Protein AF-A0A182YC36-F1 (afdb_monomer_lite)

pLDDT: mean 75.92, std 13.76, range [46.06, 95.06]

Sequence (89 aa):
MEVARATLSRLPGLVQCLALAILIEQSGYALSSENLQMPNFLHELPSSVLFSNDTGNSQLVCQAYGGPQMIIQWILKDGSLVSSVPGLR

Organism: Anopheles stephensi (NCBI:txid30069)

Foldseek 3Di:
DPVVVVVLVPDDVVVNVVVVVVVVVVVVVVPPPVFFFDKDWPDDDDPDDDDDLPPPDDDDDTDIDGDDPDDDFDADPVGDTDPDDPPHD

InterPro domains:
  IPR013783 Immunoglobulin-like fold [G3DSA:2.60.40.10] (33-89)

Secondary structure (DSSP, 8-state):
--HHHHHHTTS-HHHHHHHHHHHHHHHHGGG--TT-EEEEEEEPPPS-----TTT-------EEEEESS-----B-TTSPBPSS-TT--

Radius of gyration: 26.9 Å; chains: 1; bounding box: 55×32×63 Å

Structure (mmCIF, N/CA/C/O backbone):
data_AF-A0A182YC36-F1
#
_entry.id   AF-A0A182YC36-F1
#
loop_
_atom_site.group_PDB
_atom_site.id
_atom_site.type_symbol
_atom_site.label_atom_id
_atom_site.label_alt_id
_atom_site.label_comp_id
_atom_site.label_asym_id
_atom_site.label_entity_id
_atom_site.label_seq_id
_atom_site.pdbx_PDB_ins_code
_atom_site.Cartn_x
_atom_site.Cartn_y
_atom_site.Cartn_z
_atom_site.occupancy
_atom_site.B_iso_or_equiv
_atom_site.auth_seq_id
_atom_site.auth_comp_id
_atom_site.auth_asym_id
_atom_site.auth_atom_id
_atom_site.pdbx_PDB_model_num
ATOM 1 N N . MET A 1 1 ? -19.317 -18.516 35.242 1.00 46.06 1 MET A N 1
ATOM 2 C CA . MET A 1 1 ? -19.821 -17.126 35.133 1.00 46.06 1 MET A CA 1
ATOM 3 C C . MET A 1 1 ? -21.324 -17.000 35.440 1.00 46.06 1 MET A C 1
ATOM 5 O O . MET A 1 1 ? -21.886 -15.933 35.243 1.00 46.06 1 MET A O 1
ATOM 9 N N . GLU A 1 2 ? -21.976 -18.035 35.986 1.00 47.88 2 GLU A N 1
ATOM 10 C CA . GLU A 1 2 ? -23.415 -18.015 36.309 1.00 47.88 2 GLU A CA 1
ATOM 11 C C . GLU A 1 2 ? -23.748 -17.230 37.595 1.00 47.88 2 GLU A C 1
ATOM 13 O O . GLU A 1 2 ? -24.783 -16.579 37.699 1.00 47.88 2 GLU A O 1
ATOM 18 N N . VAL A 1 3 ? -22.841 -17.262 38.580 1.00 48.09 3 VAL A N 1
ATOM 19 C CA . VAL A 1 3 ? -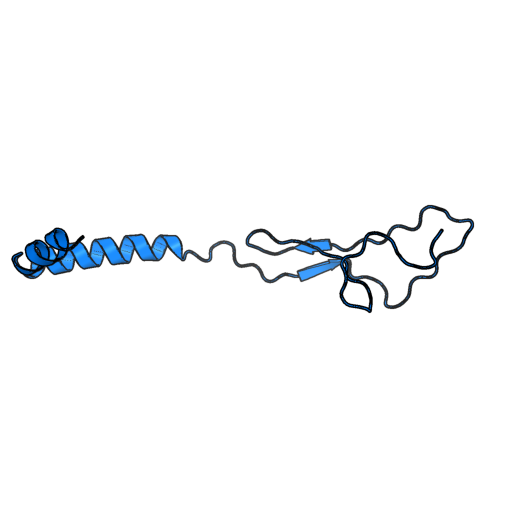23.096 -16.780 39.953 1.00 48.09 3 VAL A CA 1
ATOM 20 C C . VAL A 1 3 ? -23.284 -15.257 40.021 1.00 48.09 3 VAL A C 1
ATOM 22 O O . VAL A 1 3 ? -24.048 -14.767 40.845 1.00 48.09 3 VAL A O 1
ATOM 25 N N . ALA A 1 4 ? -22.663 -14.502 39.109 1.00 51.09 4 ALA A N 1
ATOM 26 C CA . ALA A 1 4 ? -22.778 -13.042 39.058 1.00 51.09 4 ALA A CA 1
ATOM 27 C C . ALA A 1 4 ? -24.142 -12.549 38.533 1.00 51.09 4 ALA A C 1
ATOM 29 O O . ALA A 1 4 ? -24.567 -11.443 38.860 1.00 51.09 4 ALA A O 1
ATOM 30 N N . ARG A 1 5 ? -24.855 -13.359 37.734 1.00 52.81 5 ARG A N 1
ATOM 31 C CA . ARG A 1 5 ? -26.181 -12.988 37.207 1.00 52.81 5 ARG A CA 1
ATOM 32 C C . ARG A 1 5 ? -27.274 -13.074 38.271 1.00 52.81 5 ARG A C 1
ATOM 34 O O . ARG A 1 5 ? -28.183 -12.252 38.268 1.00 52.81 5 ARG A O 1
ATOM 41 N N . ALA A 1 6 ? -27.173 -14.035 39.187 1.00 48.12 6 ALA A N 1
ATOM 42 C CA . ALA A 1 6 ? -28.199 -14.286 40.199 1.00 48.12 6 ALA A CA 1
ATOM 43 C C . ALA A 1 6 ? -28.169 -13.297 41.382 1.00 48.12 6 ALA A C 1
ATOM 45 O O . ALA A 1 6 ? -29.164 -13.154 42.093 1.00 48.12 6 ALA A O 1
ATOM 46 N N . THR A 1 7 ? -27.044 -12.613 41.613 1.00 55.16 7 THR A N 1
ATOM 47 C CA . THR A 1 7 ? -26.897 -11.632 42.701 1.00 55.16 7 THR A CA 1
ATOM 48 C C . THR A 1 7 ? -27.345 -10.228 42.299 1.00 55.16 7 THR A C 1
ATOM 50 O O . THR A 1 7 ? -27.824 -9.481 43.151 1.00 55.16 7 THR A O 1
ATOM 53 N N . LEU A 1 8 ? -27.270 -9.881 41.009 1.00 55.03 8 LEU A N 1
ATOM 54 C CA . LEU A 1 8 ? -27.648 -8.555 40.512 1.00 55.03 8 LEU A CA 1
ATOM 55 C C . LEU A 1 8 ? -29.161 -8.286 40.608 1.00 55.03 8 LEU A C 1
ATOM 57 O O . LEU A 1 8 ? -29.565 -7.161 40.873 1.00 55.03 8 LEU A O 1
ATOM 61 N N . SER A 1 9 ? -29.998 -9.318 40.443 1.00 58.06 9 SER A N 1
ATOM 62 C CA . SER A 1 9 ? -31.467 -9.206 40.423 1.00 58.06 9 SER A CA 1
ATOM 63 C C . SER A 1 9 ? -32.124 -9.078 41.805 1.00 58.06 9 SER A C 1
ATOM 65 O O . SER A 1 9 ? -33.347 -9.005 41.895 1.00 58.06 9 SER A O 1
ATOM 67 N N . ARG A 1 10 ? -31.338 -9.122 42.890 1.00 63.97 10 ARG A N 1
ATOM 68 C CA . ARG A 1 10 ? -31.819 -9.005 44.281 1.00 63.97 10 ARG A CA 1
ATOM 69 C C . ARG A 1 10 ? -31.557 -7.632 44.900 1.00 63.97 10 ARG A C 1
ATOM 71 O O . ARG A 1 10 ? -31.919 -7.411 46.053 1.00 63.97 10 ARG A O 1
ATOM 78 N N . LEU A 1 11 ? -30.910 -6.730 44.167 1.00 62.16 11 LEU A N 1
ATOM 79 C CA . LEU A 1 11 ? -30.591 -5.390 44.645 1.00 62.16 11 LEU A CA 1
ATOM 80 C C . LEU A 1 11 ? -31.792 -4.445 44.447 1.00 62.16 11 LEU A C 1
ATOM 82 O O . LEU A 1 11 ? -32.571 -4.633 43.511 1.00 62.16 11 LEU A O 1
ATOM 86 N N . PRO A 1 12 ? -31.968 -3.422 45.306 1.00 73.88 12 PRO A N 1
ATOM 87 C CA . PRO A 1 12 ? -32.997 -2.409 45.102 1.00 73.88 12 PRO A CA 1
ATOM 88 C C . PRO A 1 12 ? -32.815 -1.746 43.732 1.00 73.88 12 PRO A C 1
ATOM 90 O O . PRO A 1 12 ? -31.683 -1.464 43.336 1.00 73.88 12 PRO A O 1
ATOM 93 N N . GLY A 1 13 ? -33.914 -1.447 43.030 1.00 72.31 13 GLY A N 1
ATOM 94 C CA . GLY A 1 13 ? -33.874 -0.946 41.646 1.00 72.31 13 GLY A CA 1
ATOM 95 C C . GLY A 1 13 ? -32.965 0.274 41.438 1.00 72.31 13 GLY A C 1
ATOM 96 O O . GLY A 1 13 ? -32.331 0.398 40.397 1.00 72.31 13 GLY A O 1
ATOM 97 N N . LEU A 1 14 ? -32.806 1.118 42.463 1.00 70.31 14 LEU A N 1
ATOM 98 C CA . LEU A 1 14 ? -31.904 2.272 42.440 1.00 70.31 14 LEU A CA 1
ATOM 99 C C . LEU A 1 14 ? -30.421 1.862 42.343 1.00 70.31 14 LEU A C 1
ATOM 101 O O . LEU A 1 14 ? -29.666 2.464 41.586 1.00 70.31 14 LEU A O 1
ATOM 105 N N . VAL A 1 15 ? -30.011 0.795 43.036 1.00 79.62 15 VAL A N 1
ATOM 106 C CA . VAL A 1 15 ? -28.638 0.257 42.987 1.00 79.62 15 VAL A CA 1
ATOM 107 C C . VAL A 1 15 ? -28.356 -0.393 41.632 1.00 79.62 15 VAL A C 1
ATOM 109 O O . VAL A 1 15 ? -27.263 -0.241 41.090 1.00 79.62 15 VAL A O 1
ATOM 112 N N . GLN A 1 16 ? -29.351 -1.066 41.051 1.00 77.12 16 GLN A N 1
ATOM 113 C CA . GLN A 1 16 ? -29.229 -1.653 39.719 1.00 77.12 16 GLN A CA 1
ATOM 114 C C . GLN A 1 16 ? -29.113 -0.574 38.629 1.00 77.12 16 GLN A C 1
ATOM 116 O O . GLN A 1 16 ? -28.284 -0.706 37.731 1.00 77.12 16 GLN A O 1
ATOM 121 N N . CYS A 1 17 ? -29.865 0.526 38.744 1.00 77.75 17 CYS A N 1
ATOM 122 C CA . CYS A 1 17 ? -29.742 1.679 37.848 1.00 77.75 17 CYS A CA 1
ATOM 123 C C . CYS A 1 17 ? -28.376 2.367 37.957 1.00 77.75 17 CYS A C 1
ATOM 125 O O . CYS A 1 17 ? -27.786 2.697 36.932 1.00 77.75 17 CYS A O 1
ATOM 127 N N . LEU A 1 18 ? -27.845 2.545 39.172 1.00 81.75 18 LEU A N 1
ATOM 128 C CA . LEU A 1 18 ? -26.508 3.114 39.370 1.00 81.75 18 LEU A CA 1
ATOM 129 C C . LEU A 1 18 ? -25.419 2.218 38.768 1.00 81.75 18 LEU A C 1
ATOM 131 O O . LEU A 1 18 ? -24.541 2.714 38.069 1.00 81.75 18 LEU A O 1
ATOM 135 N N . ALA A 1 19 ? -25.502 0.900 38.971 1.00 80.88 19 ALA A N 1
ATOM 136 C CA . ALA A 1 19 ? -24.565 -0.047 38.371 1.00 80.88 19 ALA A CA 1
ATOM 137 C C . ALA A 1 19 ? -24.601 0.001 36.832 1.00 80.88 19 ALA A C 1
ATOM 139 O O . ALA A 1 19 ? -23.550 -0.000 36.193 1.00 80.88 19 ALA A O 1
ATOM 140 N N . LEU A 1 20 ? -25.798 0.095 36.240 1.00 78.81 20 LEU A N 1
ATOM 141 C CA . LEU A 1 20 ? -25.972 0.257 34.794 1.00 78.81 20 LEU A CA 1
ATOM 142 C C . LEU A 1 20 ? -25.405 1.591 34.290 1.00 78.81 20 LEU A C 1
ATOM 144 O O . LEU A 1 20 ? -24.697 1.591 33.289 1.00 78.81 20 LEU A O 1
ATOM 148 N N . ALA A 1 21 ? -25.647 2.703 34.987 1.00 79.31 21 ALA A N 1
ATOM 149 C CA . ALA A 1 21 ? -25.103 4.011 34.616 1.00 79.31 21 ALA A CA 1
ATOM 150 C C . ALA A 1 21 ? -23.563 4.016 34.619 1.00 79.31 21 ALA A C 1
ATOM 152 O O . ALA A 1 21 ? -22.948 4.464 33.656 1.00 79.31 21 ALA A O 1
ATOM 153 N N . ILE A 1 22 ? -22.939 3.426 35.645 1.00 77.44 22 ILE A N 1
ATOM 154 C CA . ILE A 1 22 ? -21.474 3.301 35.755 1.00 77.44 22 ILE A CA 1
ATOM 155 C C . ILE A 1 22 ? -20.888 2.424 34.630 1.00 77.44 22 ILE A C 1
ATOM 157 O O . ILE A 1 22 ? -19.793 2.692 34.133 1.00 77.44 22 ILE A O 1
ATOM 161 N N . LEU A 1 23 ? -21.597 1.368 34.218 1.00 69.38 23 LEU A N 1
ATOM 162 C CA . LEU A 1 23 ? -21.193 0.510 33.096 1.00 69.38 23 LEU A CA 1
ATOM 163 C C . LEU A 1 23 ? -21.292 1.239 31.746 1.00 69.38 23 LEU A C 1
ATOM 165 O O . LEU A 1 23 ? -20.418 1.066 30.897 1.00 69.38 23 LEU A 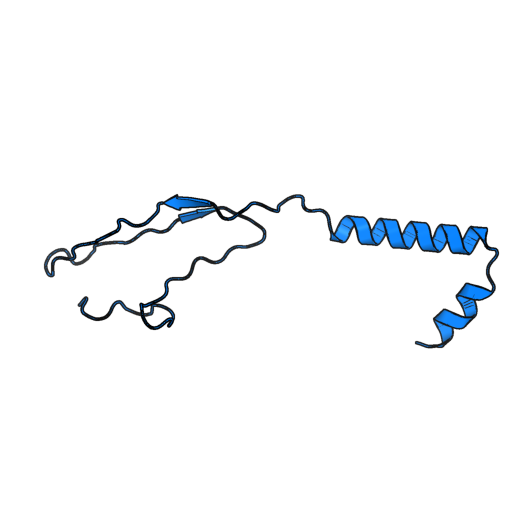O 1
ATOM 169 N N . ILE A 1 24 ? -22.327 2.064 31.555 1.00 69.25 24 ILE A N 1
ATOM 170 C CA . ILE A 1 24 ? -22.518 2.860 30.333 1.00 69.25 24 ILE A CA 1
ATOM 171 C C . ILE A 1 24 ? -21.418 3.922 30.210 1.00 69.25 24 ILE A C 1
ATOM 173 O O . ILE A 1 24 ? -20.800 4.026 29.150 1.00 69.25 24 ILE A O 1
ATOM 177 N N . GLU A 1 25 ? -21.110 4.639 31.292 1.00 63.50 25 GLU A N 1
ATOM 178 C CA . GLU A 1 25 ? -20.032 5.639 31.332 1.00 63.50 25 GLU A CA 1
ATOM 179 C C . GLU A 1 25 ? -18.687 5.033 30.898 1.00 63.50 25 GLU A C 1
ATOM 181 O O . GLU A 1 25 ? -18.029 5.564 30.007 1.00 63.50 25 GLU A O 1
ATOM 186 N N . GLN A 1 26 ? -18.313 3.860 31.425 1.00 58.56 26 GLN A N 1
ATOM 187 C CA . GLN A 1 26 ? -17.060 3.184 31.052 1.00 58.56 26 GLN A CA 1
ATOM 188 C C . GLN A 1 26 ? -17.005 2.745 29.580 1.00 58.56 26 GLN A C 1
ATOM 190 O O . GLN A 1 26 ? -15.926 2.737 28.988 1.00 58.56 26 GLN A O 1
ATOM 195 N N . SER A 1 27 ? -18.145 2.406 28.970 1.00 56.41 27 SER A N 1
ATOM 196 C CA . SER A 1 27 ? -18.204 2.049 27.545 1.00 56.41 27 SER A CA 1
ATOM 197 C C . SER A 1 27 ? -18.082 3.259 26.610 1.00 56.41 27 SER A C 1
ATOM 199 O O . SER A 1 27 ? -17.559 3.124 25.503 1.00 56.41 27 SER A O 1
ATOM 201 N N . GLY A 1 28 ? -18.496 4.447 27.067 1.00 55.69 28 GLY A N 1
ATOM 202 C CA . GLY A 1 28 ? -18.426 5.689 26.294 1.00 55.69 28 GLY A CA 1
ATOM 203 C C . GLY A 1 28 ? -16.993 6.154 26.020 1.00 55.69 28 GLY A C 1
ATOM 204 O O . GLY A 1 28 ? -16.707 6.637 24.927 1.00 55.69 28 GLY A O 1
ATOM 205 N N . TYR A 1 29 ? -16.069 5.935 26.962 1.00 54.50 29 TYR A N 1
ATOM 206 C CA . TYR A 1 29 ? -14.650 6.290 26.798 1.00 54.50 29 TYR A CA 1
ATOM 207 C C . TYR A 1 29 ? -13.882 5.361 25.848 1.00 54.50 29 TYR A C 1
ATOM 209 O O . TYR A 1 29 ? -12.854 5.756 25.311 1.00 54.50 29 TYR A O 1
ATOM 217 N N . ALA A 1 30 ? -14.358 4.134 25.616 1.00 53.97 30 ALA A N 1
ATOM 218 C CA . ALA A 1 30 ? -13.723 3.209 24.673 1.00 53.97 30 ALA A CA 1
ATOM 219 C C . ALA A 1 30 ? -14.056 3.530 23.201 1.00 53.97 30 ALA A C 1
ATOM 221 O O . ALA A 1 30 ? -13.398 3.019 22.297 1.00 53.97 30 ALA A O 1
ATOM 222 N N . LEU A 1 31 ? -15.065 4.377 22.960 1.00 54.28 31 LEU A N 1
ATOM 223 C CA . LEU A 1 31 ? -15.494 4.840 21.637 1.00 54.28 31 LEU A CA 1
ATOM 224 C C . LEU A 1 31 ? -15.252 6.345 21.440 1.00 54.28 31 LEU A C 1
ATOM 226 O O . LEU A 1 31 ? -15.910 6.967 20.602 1.00 54.28 31 LEU A O 1
ATOM 230 N N . SER A 1 32 ? -14.326 6.961 22.185 1.00 56.72 32 SER A N 1
ATOM 231 C CA . SER A 1 32 ? -13.914 8.332 21.889 1.00 56.72 32 SER A CA 1
ATOM 232 C C . SER A 1 32 ? -13.131 8.359 20.570 1.00 56.72 32 SER A C 1
ATOM 234 O O . SER A 1 32 ? -11.943 8.062 20.469 1.00 56.72 32 SER A O 1
ATOM 236 N N . SER A 1 33 ? -13.855 8.724 19.514 1.00 63.16 33 SER A N 1
ATOM 237 C CA . SER A 1 33 ? -13.393 9.025 18.158 1.00 63.16 33 SER A CA 1
ATOM 238 C C . SER A 1 33 ? -12.530 10.304 18.111 1.00 63.16 33 SER A C 1
ATOM 240 O O . SER A 1 33 ? -12.713 11.152 17.242 1.00 63.16 33 SER A O 1
ATOM 242 N N . GLU A 1 34 ? -11.598 10.508 19.041 1.00 62.81 34 GLU A N 1
ATOM 243 C CA . GLU A 1 34 ? -10.799 11.747 19.085 1.00 62.81 34 GLU A CA 1
ATOM 244 C C . GLU A 1 34 ? -9.689 11.801 18.020 1.00 62.81 34 GLU A C 1
ATOM 246 O O . GLU A 1 34 ? -9.068 12.841 17.835 1.00 62.81 34 GLU A O 1
ATOM 251 N N . ASN A 1 35 ? -9.456 10.717 17.270 1.00 66.56 35 ASN A N 1
ATOM 252 C CA . ASN A 1 35 ? -8.423 10.661 16.225 1.00 66.56 35 ASN A CA 1
ATOM 253 C C . ASN A 1 35 ? -8.861 9.932 14.941 1.00 66.56 35 ASN A C 1
ATOM 255 O O . ASN A 1 35 ? -8.025 9.409 14.202 1.00 66.56 35 ASN A O 1
ATOM 259 N N . LEU A 1 36 ? -10.169 9.877 14.656 1.00 80.69 36 LEU A N 1
ATOM 260 C CA . LEU A 1 36 ? -10.641 9.375 13.363 1.00 80.69 36 LEU A CA 1
ATOM 261 C C . LEU A 1 36 ? -10.406 10.447 12.297 1.00 80.69 36 LEU A C 1
ATOM 263 O O . LEU A 1 36 ? -11.182 11.391 12.153 1.00 80.69 36 LEU A O 1
ATOM 267 N N . GLN A 1 37 ? -9.320 10.295 11.549 1.00 86.88 37 GLN A N 1
ATOM 268 C CA . GLN A 1 37 ? -9.016 11.120 10.387 1.00 86.88 37 GLN A CA 1
ATOM 269 C C . GLN A 1 37 ? -9.038 10.240 9.148 1.00 86.88 37 GLN A C 1
ATOM 271 O O . GLN A 1 37 ? -8.320 9.242 9.070 1.00 86.88 37 GLN A O 1
ATOM 276 N N . MET A 1 38 ? -9.855 10.628 8.170 1.00 87.00 38 MET A N 1
ATOM 277 C CA . MET A 1 38 ? -9.886 9.955 6.878 1.00 87.00 38 MET A CA 1
ATOM 278 C C . MET A 1 38 ? -8.488 9.997 6.242 1.00 87.00 38 MET A C 1
ATOM 280 O O . MET A 1 38 ? -7.872 11.068 6.240 1.00 87.00 38 MET A O 1
ATOM 284 N N . PRO A 1 39 ? -8.007 8.879 5.668 1.00 89.19 39 PRO A N 1
ATOM 285 C CA . PRO A 1 39 ? -6.793 8.877 4.874 1.00 89.19 39 PRO A CA 1
ATOM 286 C C . PRO A 1 39 ? -6.885 9.900 3.744 1.00 89.19 39 PRO A C 1
ATOM 288 O O . PRO A 1 39 ? -7.780 9.835 2.904 1.00 89.19 39 PRO A O 1
ATOM 291 N N . ASN A 1 40 ? -5.957 10.843 3.730 1.00 90.00 40 ASN A N 1
ATOM 292 C CA . ASN A 1 40 ? -5.837 11.852 2.691 1.00 90.00 40 ASN A CA 1
ATOM 293 C C . ASN A 1 40 ? -4.424 11.805 2.118 1.00 90.00 40 ASN A C 1
ATOM 295 O O . ASN A 1 40 ? -3.441 11.806 2.865 1.00 90.00 40 ASN A O 1
ATOM 299 N N . PHE A 1 41 ? -4.324 11.761 0.792 1.00 90.38 41 PHE A N 1
ATOM 300 C CA . PHE A 1 41 ? -3.041 11.756 0.104 1.00 90.38 41 PHE A CA 1
ATOM 301 C C . PHE A 1 41 ? -2.419 13.153 0.136 1.00 90.38 41 PHE A C 1
ATOM 303 O O . PHE A 1 41 ? -3.047 14.145 -0.220 1.00 90.38 41 PHE A O 1
ATOM 310 N N . LEU A 1 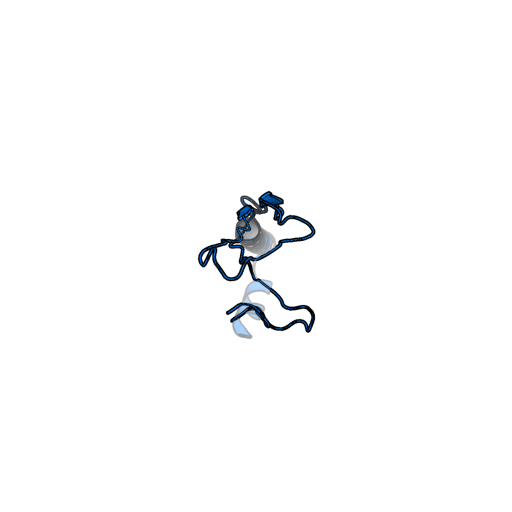42 ? -1.169 13.217 0.584 1.00 89.62 42 LEU A N 1
ATOM 311 C CA . LEU A 1 42 ? -0.325 14.411 0.507 1.00 89.62 42 LEU A CA 1
ATOM 312 C C . LEU A 1 42 ? 0.468 14.425 -0.794 1.00 89.62 42 LEU A C 1
ATOM 314 O O . LEU A 1 42 ? 0.687 15.477 -1.388 1.00 89.62 42 LEU A O 1
ATOM 318 N N . HIS A 1 43 ? 0.917 13.245 -1.217 1.00 87.56 43 HIS A N 1
ATOM 319 C CA . HIS A 1 43 ? 1.645 13.070 -2.458 1.00 87.56 43 HIS A CA 1
ATOM 320 C C . HIS A 1 43 ? 1.105 11.851 -3.195 1.00 87.56 43 HIS A C 1
ATOM 322 O O . HIS A 1 43 ? 1.281 10.709 -2.753 1.00 87.56 43 HIS A O 1
ATOM 328 N N . GLU A 1 44 ? 0.420 12.134 -4.298 1.00 83.25 44 GLU A N 1
ATOM 329 C CA . GLU A 1 44 ? -0.072 11.145 -5.246 1.00 83.25 44 GLU A CA 1
ATOM 330 C C . GLU A 1 44 ? 0.980 10.860 -6.314 1.00 83.25 44 GLU A C 1
ATOM 332 O O . GLU A 1 44 ? 1.830 11.694 -6.634 1.00 83.25 44 GLU A O 1
ATOM 337 N N . LEU A 1 45 ? 0.901 9.667 -6.892 1.00 83.25 45 LEU A N 1
ATOM 338 C CA . LEU A 1 45 ? 1.760 9.287 -8.001 1.00 83.25 45 LEU A CA 1
ATOM 339 C C . LEU A 1 45 ? 1.257 9.901 -9.303 1.00 83.25 45 LEU A C 1
ATOM 341 O O . LEU A 1 45 ? 0.046 9.981 -9.518 1.00 83.25 45 LEU A O 1
ATOM 345 N N . PRO A 1 46 ? 2.162 10.255 -10.225 1.00 84.88 46 PRO A N 1
ATOM 346 C CA . PRO A 1 46 ? 1.758 10.575 -11.581 1.00 84.88 46 PRO A CA 1
ATOM 347 C C . PRO A 1 46 ? 1.148 9.337 -12.257 1.00 84.88 46 PRO A C 1
ATOM 349 O O . PRO A 1 46 ? 1.520 8.196 -11.980 1.00 84.88 46 PRO A O 1
ATOM 352 N N . SER A 1 47 ? 0.237 9.571 -13.201 1.00 86.06 47 SER A N 1
ATOM 353 C CA . SER A 1 47 ? -0.463 8.513 -13.945 1.00 86.06 47 SER A CA 1
ATOM 354 C C . SER A 1 47 ? 0.457 7.649 -14.813 1.00 86.06 47 SER A C 1
ATOM 356 O O . SER A 1 47 ? 0.090 6.541 -15.199 1.00 86.06 47 SER A O 1
ATOM 358 N N . SER A 1 48 ? 1.653 8.147 -15.129 1.00 85.31 48 SER A N 1
ATOM 359 C CA . SER A 1 48 ? 2.704 7.402 -15.812 1.00 85.31 48 SER A CA 1
ATOM 360 C C . SER A 1 48 ? 4.072 7.859 -15.318 1.00 85.31 48 SER A C 1
ATOM 362 O O . SER A 1 48 ? 4.288 9.040 -15.049 1.00 85.31 48 SER A O 1
ATOM 364 N N . VAL A 1 49 ? 4.994 6.908 -15.198 1.00 81.62 49 VAL A N 1
ATOM 365 C CA . VAL A 1 49 ? 6.386 7.151 -14.819 1.00 81.62 49 VAL A CA 1
ATOM 366 C C . VAL A 1 49 ? 7.258 6.464 -15.853 1.00 81.62 49 VAL A C 1
ATOM 368 O O . VAL A 1 49 ? 7.037 5.298 -16.179 1.00 81.62 49 VAL A O 1
ATOM 371 N N . LEU A 1 50 ? 8.246 7.189 -16.368 1.00 80.56 50 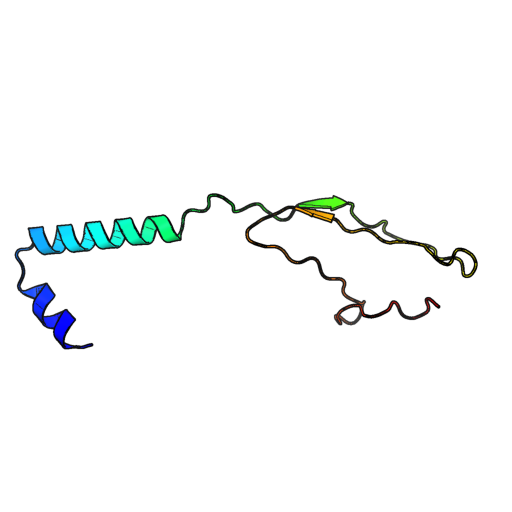LEU A N 1
ATOM 372 C CA . LEU A 1 50 ? 9.246 6.649 -17.276 1.00 80.56 50 LEU A CA 1
ATOM 373 C C . LEU A 1 50 ? 10.548 6.450 -16.511 1.00 80.56 50 LEU A C 1
ATOM 375 O O . LEU A 1 50 ? 11.072 7.385 -15.908 1.00 80.56 50 LEU A O 1
ATOM 379 N N . PHE A 1 51 ? 11.063 5.229 -16.560 1.00 77.38 51 PHE A N 1
ATOM 380 C CA . PHE A 1 51 ? 12.357 4.876 -15.999 1.00 77.38 51 PHE A CA 1
ATOM 381 C C . PHE A 1 51 ? 13.361 4.748 -17.140 1.00 77.38 51 PHE A C 1
ATOM 383 O O . PHE A 1 51 ? 13.095 4.060 -18.127 1.00 77.38 51 PHE A O 1
ATOM 390 N N . SER A 1 52 ? 14.509 5.4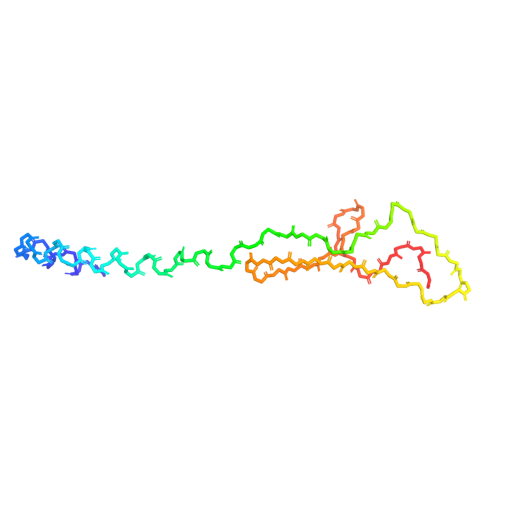11 -17.013 1.00 74.94 52 SER A N 1
ATOM 391 C CA . SER A 1 52 ? 15.650 5.175 -17.896 1.00 74.94 52 SER A CA 1
ATOM 392 C C . SER A 1 52 ? 16.619 4.204 -17.228 1.00 74.94 52 SER A C 1
ATOM 394 O O . SER A 1 52 ? 16.839 4.277 -16.018 1.00 74.94 52 SER A O 1
ATOM 396 N N . ASN A 1 53 ? 17.222 3.317 -18.025 1.00 71.88 53 ASN A N 1
ATOM 397 C CA . ASN A 1 53 ? 18.208 2.343 -17.548 1.00 71.88 53 ASN A CA 1
ATOM 398 C C . ASN A 1 53 ? 19.460 3.013 -16.953 1.00 71.88 53 ASN A C 1
ATOM 400 O O . ASN A 1 53 ? 20.139 2.408 -16.132 1.00 71.88 53 ASN A O 1
ATOM 404 N N . ASP A 1 54 ? 19.746 4.259 -17.340 1.00 70.56 54 ASP A N 1
ATOM 405 C CA . ASP A 1 54 ? 20.978 4.957 -16.958 1.00 70.56 54 ASP A CA 1
ATOM 406 C C . ASP A 1 54 ? 20.842 5.764 -15.657 1.00 70.56 54 ASP A C 1
ATOM 408 O O . ASP A 1 54 ? 21.839 6.208 -15.092 1.00 70.56 54 ASP A O 1
ATOM 412 N N . THR A 1 55 ? 19.615 6.009 -15.179 1.00 64.88 55 THR A N 1
ATOM 413 C CA . THR A 1 55 ? 19.380 6.955 -14.072 1.00 64.88 55 THR A CA 1
ATOM 414 C C . THR A 1 55 ? 19.462 6.292 -12.699 1.00 64.88 55 THR A C 1
ATOM 416 O O . THR A 1 55 ? 19.653 7.002 -11.718 1.00 64.88 55 THR A O 1
ATOM 419 N N . GLY A 1 56 ? 19.351 4.957 -12.624 1.00 61.50 56 GLY A N 1
ATOM 420 C CA . GLY A 1 56 ? 19.643 4.096 -11.463 1.00 61.50 56 GLY A CA 1
ATOM 421 C C . GLY A 1 56 ? 18.896 4.375 -10.147 1.00 61.50 56 GLY A C 1
ATOM 422 O O . GLY A 1 56 ? 18.936 3.549 -9.244 1.00 61.50 56 GLY A O 1
ATOM 423 N N . ASN A 1 57 ? 18.234 5.524 -10.002 1.00 63.75 57 ASN A N 1
ATOM 424 C CA . ASN A 1 57 ? 17.745 6.022 -8.722 1.00 63.75 57 ASN A CA 1
ATOM 425 C C . ASN A 1 57 ? 16.500 6.907 -8.885 1.00 63.75 57 ASN A C 1
ATOM 427 O O . ASN A 1 57 ? 16.418 8.023 -8.371 1.00 63.75 57 ASN A O 1
ATOM 431 N N . SER A 1 58 ? 15.523 6.427 -9.652 1.00 74.25 58 SER A N 1
ATOM 432 C CA . SER A 1 58 ? 14.199 7.047 -9.697 1.00 74.25 58 SER A CA 1
ATOM 433 C C . SER A 1 58 ? 13.381 6.554 -8.505 1.00 74.25 58 SER A C 1
ATOM 435 O O . SER A 1 58 ? 13.018 5.382 -8.436 1.00 74.25 58 SER A O 1
ATOM 437 N N . GLN A 1 59 ? 13.089 7.450 -7.564 1.00 79.88 59 GLN A N 1
ATOM 438 C CA . GLN A 1 59 ? 12.281 7.140 -6.388 1.00 79.88 59 GLN A CA 1
ATOM 439 C C . GLN A 1 59 ? 10.816 7.519 -6.618 1.00 79.88 59 GLN A C 1
ATOM 441 O O . GLN A 1 59 ? 10.512 8.629 -7.051 1.00 79.88 59 GLN A O 1
ATOM 446 N N . LEU A 1 60 ? 9.907 6.609 -6.271 1.00 85.19 60 LEU A N 1
ATOM 447 C CA . LEU A 1 60 ? 8.481 6.895 -6.159 1.00 85.19 60 LEU A CA 1
ATOM 448 C C . LEU A 1 60 ? 8.122 7.141 -4.701 1.00 85.19 60 LEU A C 1
ATOM 450 O O . LEU A 1 60 ? 8.503 6.377 -3.815 1.00 85.19 60 LEU A O 1
ATOM 454 N N . VAL A 1 61 ? 7.383 8.216 -4.461 1.00 87.00 61 VAL A N 1
ATOM 455 C CA . VAL A 1 61 ? 6.955 8.614 -3.124 1.00 87.00 61 VAL A CA 1
ATOM 456 C C . VAL A 1 61 ? 5.433 8.561 -3.086 1.00 87.00 61 VAL A C 1
ATOM 458 O O . VAL A 1 61 ? 4.766 9.044 -3.992 1.00 87.00 61 VAL A O 1
ATOM 461 N N . CYS A 1 62 ? 4.882 7.958 -2.038 1.00 89.75 62 CYS A N 1
ATOM 462 C CA . CYS A 1 62 ? 3.464 8.038 -1.710 1.00 89.75 62 CYS A CA 1
ATOM 463 C C . CYS A 1 62 ? 3.371 8.399 -0.233 1.00 89.75 62 CYS A C 1
ATOM 465 O O . CYS A 1 62 ? 3.975 7.735 0.612 1.00 89.75 62 CYS A O 1
ATOM 467 N N . GLN A 1 63 ? 2.667 9.485 0.066 1.00 91.81 63 GLN A N 1
ATOM 468 C CA . GLN A 1 63 ? 2.492 9.977 1.427 1.00 91.81 63 GLN A CA 1
ATOM 469 C C . GLN A 1 63 ? 1.018 10.248 1.660 1.00 91.81 63 GLN A C 1
ATOM 471 O O . GLN A 1 63 ? 0.356 10.872 0.830 1.00 91.81 63 GLN A O 1
ATOM 476 N N . ALA A 1 64 ? 0.522 9.801 2.804 1.00 90.81 64 ALA A N 1
ATOM 477 C CA . ALA A 1 64 ? -0.841 10.033 3.236 1.00 90.81 64 ALA A CA 1
ATOM 478 C C . ALA A 1 64 ? -0.867 10.239 4.753 1.00 90.81 64 ALA A C 1
ATOM 480 O O . ALA A 1 64 ? 0.031 9.777 5.459 1.00 90.81 64 ALA A O 1
ATOM 481 N N . TYR A 1 65 ? -1.889 10.935 5.237 1.00 90.19 65 TYR A N 1
ATOM 482 C CA . TYR A 1 65 ? -2.143 11.138 6.661 1.00 90.19 65 TYR A CA 1
ATOM 483 C C . TYR A 1 65 ? -3.560 10.690 7.007 1.00 90.19 65 TYR A C 1
ATOM 485 O O . TYR A 1 65 ? -4.453 10.737 6.164 1.00 90.19 65 TYR A O 1
ATOM 493 N N . GLY A 1 66 ? -3.759 10.241 8.238 1.00 88.69 66 GLY A N 1
ATOM 494 C CA . GLY A 1 66 ? -5.011 9.668 8.708 1.00 88.69 66 GLY A CA 1
ATOM 495 C C . GLY A 1 66 ? -4.790 8.891 10.001 1.00 88.69 66 GLY A C 1
ATOM 496 O O . GLY A 1 66 ? -3.654 8.682 10.434 1.00 88.69 66 GLY A O 1
ATOM 497 N N . GLY A 1 67 ? -5.879 8.459 10.625 1.00 85.69 67 GLY A N 1
ATOM 498 C CA . GLY A 1 67 ? -5.824 7.769 11.907 1.00 85.69 67 GLY A CA 1
ATOM 499 C C . GLY A 1 67 ? -7.093 6.969 12.197 1.00 85.69 67 GLY A C 1
ATOM 500 O O . GLY A 1 67 ? -8.143 7.262 11.617 1.00 85.69 67 GLY A O 1
ATOM 501 N N . PRO A 1 68 ? -7.023 5.972 13.099 1.00 80.31 68 PRO A N 1
ATOM 502 C CA . PRO A 1 68 ? -5.848 5.532 13.867 1.00 80.31 68 PRO A CA 1
ATOM 503 C C . PRO A 1 68 ? -4.883 4.677 13.016 1.00 80.31 68 PRO A C 1
ATOM 505 O O . PRO A 1 68 ? -5.251 4.300 11.912 1.00 80.31 68 PRO A O 1
ATOM 508 N N . GLN A 1 69 ? -3.650 4.434 13.506 1.00 82.69 69 GLN A N 1
ATOM 509 C CA . GLN A 1 69 ? -2.496 3.813 12.805 1.00 82.69 69 GLN A CA 1
ATOM 510 C C . GLN A 1 69 ? -2.763 3.302 11.376 1.00 82.69 69 GLN A C 1
ATOM 512 O O . GLN A 1 69 ? -3.364 2.249 11.172 1.00 8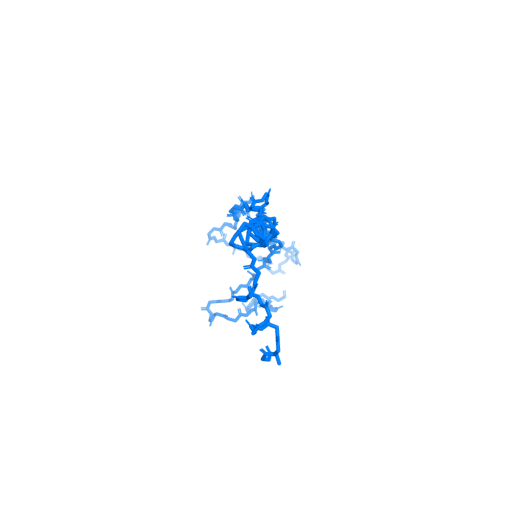2.69 69 GLN A O 1
ATOM 517 N N . MET A 1 70 ? -2.245 4.031 10.389 1.00 84.50 70 MET A N 1
ATOM 518 C CA . MET A 1 70 ? -2.408 3.704 8.975 1.00 84.50 70 MET A CA 1
ATOM 519 C C . MET A 1 70 ? -1.191 2.979 8.395 1.00 84.50 70 MET A C 1
ATOM 521 O O . MET A 1 70 ? -0.061 3.162 8.849 1.00 84.50 70 MET A O 1
ATOM 525 N N . ILE A 1 71 ? -1.425 2.191 7.348 1.00 89.00 71 ILE A N 1
ATOM 526 C CA . ILE A 1 71 ? -0.389 1.455 6.619 1.00 89.00 71 ILE A CA 1
ATOM 527 C C . ILE A 1 71 ? -0.493 1.837 5.143 1.00 89.00 71 ILE A C 1
ATOM 529 O O . ILE A 1 71 ? -1.575 1.786 4.563 1.00 89.00 71 ILE A O 1
ATOM 533 N N . ILE A 1 72 ? 0.635 2.203 4.534 1.00 90.38 72 ILE A N 1
ATOM 534 C CA . ILE A 1 72 ? 0.743 2.435 3.090 1.00 90.38 72 ILE A CA 1
ATOM 535 C C . ILE A 1 72 ? 1.326 1.169 2.461 1.00 90.38 72 ILE A C 1
ATOM 537 O O . ILE A 1 72 ? 2.385 0.700 2.880 1.00 90.38 72 ILE A O 1
ATOM 541 N N . GLN A 1 73 ? 0.633 0.607 1.471 1.00 92.25 73 GLN A N 1
ATOM 542 C CA . GLN A 1 73 ? 1.053 -0.601 0.761 1.00 92.25 73 GLN A CA 1
ATOM 543 C C . GLN A 1 73 ? 1.047 -0.370 -0.746 1.00 92.25 73 GLN A C 1
ATOM 545 O O . GLN A 1 73 ? 0.172 0.305 -1.284 1.00 92.25 73 GLN A O 1
ATOM 550 N N . TRP A 1 74 ? 2.022 -0.974 -1.417 1.00 90.50 74 TRP A N 1
ATOM 551 C CA . TRP A 1 74 ? 2.142 -0.970 -2.867 1.00 90.50 74 TRP A CA 1
ATOM 552 C C . TRP A 1 74 ? 1.672 -2.308 -3.415 1.00 90.50 74 TRP A C 1
ATOM 554 O O . TRP A 1 74 ? 2.080 -3.360 -2.916 1.00 90.50 74 TRP A O 1
ATOM 564 N N . ILE A 1 75 ? 0.823 -2.262 -4.438 1.00 93.50 75 ILE A N 1
ATOM 565 C CA . ILE A 1 75 ? 0.166 -3.442 -4.998 1.00 93.50 75 ILE A CA 1
ATOM 566 C C . ILE A 1 75 ? 0.426 -3.484 -6.508 1.00 93.50 75 ILE A C 1
ATOM 568 O O . ILE A 1 75 ? 0.300 -2.468 -7.196 1.00 93.50 75 ILE A O 1
ATOM 572 N N . LEU A 1 76 ? 0.820 -4.651 -7.019 1.00 90.94 76 LEU A N 1
ATOM 573 C CA . LEU A 1 76 ? 0.986 -4.909 -8.450 1.00 90.94 76 LEU A CA 1
ATOM 574 C C . LEU A 1 76 ? -0.374 -5.069 -9.143 1.00 90.94 76 LEU A C 1
ATOM 576 O O . LEU A 1 76 ? -1.413 -5.257 -8.515 1.00 90.94 76 LEU A O 1
ATOM 580 N N . LYS A 1 77 ? -0.378 -5.047 -10.480 1.00 90.12 77 LYS A N 1
ATOM 581 C CA . LYS A 1 77 ? -1.607 -5.208 -11.280 1.00 90.12 77 LYS A CA 1
ATOM 582 C C . LYS A 1 77 ? -2.351 -6.526 -11.002 1.00 90.12 77 LYS A C 1
ATOM 584 O O . LYS A 1 77 ? -3.557 -6.597 -11.213 1.00 90.12 77 LYS A O 1
ATOM 589 N N . ASP A 1 78 ? -1.638 -7.555 -10.558 1.00 93.00 78 ASP A N 1
ATOM 590 C CA . ASP A 1 78 ? -2.189 -8.865 -10.199 1.00 93.00 78 ASP A CA 1
ATOM 591 C C . ASP A 1 78 ? -2.752 -8.934 -8.765 1.00 93.00 78 ASP A C 1
ATOM 593 O O . ASP A 1 78 ? -3.317 -9.957 -8.385 1.00 93.00 78 ASP A O 1
ATOM 597 N N . GLY A 1 79 ? -2.628 -7.859 -7.979 1.00 93.94 79 GLY A N 1
ATOM 598 C CA . GLY A 1 79 ? -3.096 -7.779 -6.595 1.00 93.94 79 GLY A CA 1
ATOM 599 C C . GLY A 1 79 ? -2.067 -8.203 -5.542 1.00 93.94 79 GLY A C 1
ATOM 600 O O . GLY A 1 79 ? -2.369 -8.144 -4.350 1.00 93.94 79 GLY A O 1
ATOM 601 N N . SER A 1 80 ? -0.861 -8.616 -5.936 1.00 95.06 80 SER A N 1
ATOM 602 C CA . SER A 1 80 ? 0.200 -8.986 -4.993 1.00 95.06 80 SER A CA 1
ATOM 603 C C . SER A 1 80 ? 0.922 -7.766 -4.406 1.00 95.06 80 SER A C 1
ATOM 605 O O . SER A 1 80 ? 0.947 -6.687 -5.002 1.00 95.06 80 SER A O 1
ATOM 607 N N . LEU A 1 81 ? 1.524 -7.928 -3.222 1.00 94.75 81 LEU A N 1
ATOM 608 C CA . LEU A 1 81 ? 2.352 -6.886 -2.610 1.00 94.75 81 LEU A CA 1
ATOM 609 C C . LEU A 1 81 ? 3.653 -6.702 -3.399 1.00 94.75 81 LEU A C 1
ATOM 611 O O . LEU A 1 81 ? 4.339 -7.672 -3.721 1.00 94.75 81 LEU A O 1
ATOM 615 N N . VAL A 1 82 ? 4.015 -5.447 -3.664 1.00 91.94 82 VAL A N 1
ATOM 616 C CA . VAL A 1 82 ? 5.244 -5.111 -4.389 1.00 91.94 82 VAL A CA 1
ATOM 617 C C . VAL A 1 82 ? 6.466 -5.458 -3.538 1.00 91.94 82 VAL A C 1
ATOM 619 O O . VAL A 1 82 ? 6.699 -4.860 -2.490 1.00 91.94 82 VAL A O 1
ATOM 622 N N . SER A 1 83 ? 7.280 -6.388 -4.029 1.00 89.44 83 SER A N 1
ATOM 623 C CA . SER A 1 83 ? 8.657 -6.627 -3.571 1.00 89.44 83 SER A CA 1
ATOM 624 C C . SER A 1 83 ? 9.685 -6.074 -4.563 1.00 89.44 83 SER A C 1
ATOM 626 O O . SER A 1 83 ? 10.738 -5.580 -4.169 1.00 89.44 83 SER A O 1
ATOM 628 N N . SER A 1 84 ? 9.351 -6.114 -5.853 1.00 84.06 84 SER A N 1
ATOM 629 C CA . SER A 1 84 ? 10.066 -5.484 -6.958 1.00 84.06 84 SER A CA 1
ATOM 630 C C . SER A 1 84 ? 9.076 -5.123 -8.067 1.00 84.06 84 SER A C 1
ATOM 632 O O . SER A 1 84 ? 7.974 -5.672 -8.139 1.00 84.06 84 SER A O 1
ATOM 634 N N . VAL A 1 85 ? 9.450 -4.179 -8.930 1.00 81.00 85 VAL A N 1
ATOM 635 C CA . VAL A 1 85 ? 8.652 -3.832 -10.111 1.00 81.00 85 VAL A CA 1
ATOM 636 C C . VAL A 1 85 ? 9.153 -4.669 -11.291 1.00 81.00 85 VAL A C 1
ATOM 638 O O . VAL A 1 85 ? 10.310 -4.508 -11.690 1.00 81.00 85 VAL A O 1
ATOM 641 N N . PRO A 1 86 ? 8.323 -5.552 -11.877 1.00 80.62 86 PRO A N 1
ATOM 642 C CA . PRO A 1 86 ? 8.741 -6.367 -13.010 1.00 80.62 86 PRO A CA 1
ATOM 643 C C . PRO A 1 86 ? 9.214 -5.504 -14.187 1.00 80.62 86 PRO A C 1
ATOM 645 O O . PRO A 1 86 ? 8.516 -4.587 -14.612 1.00 80.62 86 PRO A O 1
ATOM 648 N N . GLY A 1 87 ? 10.388 -5.816 -14.736 1.00 76.00 87 GLY A N 1
ATOM 649 C CA . GLY A 1 87 ? 10.947 -5.115 -15.898 1.00 76.00 87 GLY A CA 1
ATOM 650 C C . GLY A 1 87 ? 11.814 -3.894 -15.573 1.00 76.00 87 GLY A C 1
ATOM 651 O O . GLY A 1 87 ? 12.464 -3.387 -16.486 1.00 76.00 87 GLY A O 1
ATOM 652 N N . LEU A 1 88 ? 11.888 -3.470 -14.307 1.00 72.88 88 LEU A N 1
ATOM 653 C CA . LEU A 1 88 ? 12.939 -2.568 -13.826 1.00 72.88 88 LEU A CA 1
ATOM 654 C C . LEU A 1 88 ? 14.155 -3.402 -13.386 1.00 72.88 88 LEU A C 1
ATOM 656 O O . LEU A 1 88 ? 13.985 -4.481 -12.815 1.00 72.88 88 LEU A O 1
ATOM 660 N N . ARG A 1 89 ? 15.364 -2.942 -13.731 1.00 63.38 89 ARG A N 1
ATOM 661 C CA . ARG A 1 89 ? 16.645 -3.605 -13.432 1.00 63.38 89 ARG A CA 1
ATOM 662 C C . ARG A 1 89 ? 17.374 -2.887 -12.312 1.00 63.38 89 ARG A C 1
ATOM 664 O O . ARG A 1 89 ? 17.303 -1.639 -12.305 1.00 63.38 89 ARG A O 1
#